Protein AF-A0A0G4H612-F1 (afdb_monomer_lite)

Organism: Vitrella brassicaformis (strain CCMP3155) (NCBI:txid1169540)

Radius of gyration: 20.19 Å; chains: 1; bounding box: 44×34×70 Å

Foldseek 3Di:
DVLLVVLQPDPDDCVNQVVVLCCCQPPVVQVLLVHDDDPLRSLQQQFCLLLLHLNVHRSNVSSVLNHVLSCQLCVQVVCVVVVNDPHDPVVSVVSNVVSVVVSVVVSVVVSNVSSVVSLVVQDPQLSVLSVVCNVVVVSVLSVDDADPVVVSNDDSQRSNCVSCVSSVHHRPPDDPDDPVD

Sequence (181 aa):
MEWDYVFHVLLADECALSPLCEAIAKQLLPALLGGPVMPSEIELMLLPARFGGTDIRDPLDRAAAAYPASRASTKVVSKSVQGKAPFHPGDHRATIRHALTKSKQQQDVAHKTMREAALPHIDRRRHRVLSHTAKYKTSGWLTILPSTDNNTGLDAAEFRDALNMRYGRHPPGLAARCDHC

pLDDT: mean 90.26, std 7.14, range [54.03, 97.94]

Structure (mmCIF, N/CA/C/O backbone):
data_AF-A0A0G4H612-F1
#
_entry.id   AF-A0A0G4H612-F1
#
loop_
_atom_site.group_PDB
_atom_site.id
_atom_site.type_symbol
_atom_site.label_atom_id
_atom_site.label_alt_id
_atom_site.label_comp_id
_atom_site.label_asym_id
_atom_site.label_entity_id
_atom_site.label_seq_id
_atom_site.pdbx_PDB_ins_code
_atom_site.Cartn_x
_atom_site.Cartn_y
_atom_site.Cartn_z
_atom_site.occupancy
_atom_site.B_iso_or_equiv
_atom_site.auth_seq_id
_atom_site.auth_comp_id
_atom_site.auth_asym_id
_atom_site.auth_atom_id
_atom_site.pdbx_PDB_model_num
ATOM 1 N N . MET A 1 1 ? -12.419 -4.665 -0.654 1.00 54.03 1 MET A N 1
ATOM 2 C CA . MET A 1 1 ? -11.462 -5.729 -1.019 1.00 54.03 1 MET A CA 1
ATOM 3 C C . MET A 1 1 ? -11.524 -6.811 0.044 1.00 54.03 1 MET A C 1
ATOM 5 O O . MET A 1 1 ? -11.409 -6.477 1.215 1.00 54.03 1 MET A O 1
ATOM 9 N N . GLU A 1 2 ? -11.703 -8.072 -0.338 1.00 67.94 2 GLU A N 1
ATOM 10 C CA . GLU A 1 2 ? -11.844 -9.211 0.593 1.00 67.94 2 GLU A CA 1
ATOM 11 C C . GLU A 1 2 ? -10.650 -9.348 1.556 1.00 67.94 2 GLU A C 1
ATOM 13 O O . GLU A 1 2 ? -10.826 -9.621 2.741 1.00 67.94 2 GLU A O 1
ATOM 18 N N . TRP A 1 3 ? -9.443 -9.016 1.093 1.00 79.69 3 TRP A N 1
ATOM 19 C CA . TRP A 1 3 ? -8.226 -9.020 1.907 1.00 79.69 3 TRP A CA 1
ATOM 20 C C . TRP A 1 3 ? -8.212 -8.000 3.055 1.00 79.69 3 TRP A C 1
ATOM 22 O O . TRP A 1 3 ? -7.601 -8.267 4.085 1.00 79.69 3 TRP A O 1
ATOM 32 N N . ASP A 1 4 ? -8.890 -6.850 2.931 1.00 81.00 4 ASP A N 1
ATOM 33 C CA . ASP A 1 4 ? -8.942 -5.879 4.041 1.00 81.00 4 ASP A CA 1
ATOM 34 C C . ASP A 1 4 ? -9.643 -6.475 5.258 1.00 81.00 4 ASP A C 1
ATOM 36 O O . ASP A 1 4 ? -9.195 -6.281 6.386 1.00 81.00 4 ASP A O 1
ATOM 40 N N . TYR A 1 5 ? -10.715 -7.237 5.033 1.00 85.06 5 TYR A N 1
ATOM 41 C CA . TYR A 1 5 ? -11.420 -7.911 6.115 1.00 85.06 5 TYR A CA 1
ATOM 42 C C . TYR A 1 5 ? -10.494 -8.887 6.847 1.00 85.06 5 TYR A C 1
ATOM 44 O O . TYR A 1 5 ? -10.386 -8.826 8.071 1.00 85.06 5 TYR A O 1
ATOM 52 N N . VAL A 1 6 ? -9.767 -9.720 6.095 1.00 85.94 6 VAL A N 1
ATOM 53 C CA . VAL A 1 6 ? -8.815 -10.697 6.643 1.00 85.94 6 VAL A CA 1
ATOM 54 C C . VAL A 1 6 ? -7.792 -10.009 7.554 1.00 85.94 6 VAL A C 1
ATOM 56 O O . VAL A 1 6 ? -7.647 -10.392 8.715 1.00 85.94 6 VAL A O 1
ATOM 59 N N . PHE A 1 7 ? -7.152 -8.937 7.082 1.00 88.88 7 PHE A N 1
ATOM 60 C CA . PHE A 1 7 ? -6.135 -8.209 7.850 1.00 88.88 7 PHE A CA 1
ATOM 61 C C . PHE A 1 7 ? -6.686 -7.444 9.063 1.00 88.88 7 PHE A C 1
ATOM 63 O O . PHE A 1 7 ? -5.944 -7.152 9.998 1.00 88.88 7 PHE A O 1
ATOM 70 N N . HIS A 1 8 ? -7.977 -7.105 9.078 1.00 87.75 8 HIS A N 1
ATOM 71 C CA . HIS A 1 8 ? -8.611 -6.446 10.222 1.00 87.75 8 HIS A CA 1
ATOM 72 C C . HIS A 1 8 ? -9.034 -7.408 11.339 1.00 87.75 8 HIS A C 1
ATOM 74 O O . HIS A 1 8 ? -9.275 -6.946 12.460 1.00 87.75 8 HIS A O 1
ATOM 80 N N . VAL A 1 9 ? -9.153 -8.705 11.046 1.00 85.31 9 VAL A N 1
ATOM 81 C CA . VAL A 1 9 ? -9.690 -9.712 11.977 1.00 85.31 9 VAL A CA 1
ATOM 82 C C . VAL A 1 9 ? -8.617 -10.691 12.447 1.00 85.31 9 VAL A C 1
ATOM 84 O O . VAL A 1 9 ? -8.656 -11.118 13.599 1.00 85.31 9 VAL A O 1
ATOM 87 N N . LEU A 1 10 ? -7.638 -11.014 11.603 1.00 77.69 10 LEU A N 1
ATOM 88 C CA . LEU A 1 10 ? -6.562 -11.928 11.961 1.00 77.69 10 LEU A CA 1
ATOM 89 C C . LEU A 1 10 ? -5.372 -11.171 12.549 1.00 77.69 10 LEU A C 1
ATOM 91 O O . LEU A 1 10 ? -4.832 -10.251 11.934 1.00 77.69 10 LEU A O 1
ATOM 95 N N . LEU A 1 11 ? -4.917 -11.619 13.721 1.00 72.38 11 LEU A N 1
ATOM 96 C CA . LEU A 1 11 ? -3.533 -11.406 14.124 1.00 72.38 11 LEU A CA 1
ATOM 97 C C . LEU A 1 11 ? -2.696 -12.337 13.243 1.00 72.38 11 LEU A C 1
ATOM 99 O O . LEU A 1 11 ? -2.587 -13.526 13.532 1.00 72.38 11 LEU A O 1
ATOM 103 N N . ALA A 1 12 ? -2.230 -11.825 12.109 1.00 70.50 12 ALA A N 1
ATOM 104 C CA . ALA A 1 12 ? -1.499 -12.643 11.159 1.00 70.50 12 ALA A CA 1
ATOM 105 C C . ALA A 1 12 ? -0.138 -13.045 11.741 1.00 70.50 12 ALA A C 1
ATOM 107 O O . ALA A 1 12 ? 0.619 -12.191 12.200 1.00 70.50 12 ALA A O 1
ATOM 108 N N . ASP A 1 13 ? 0.140 -14.347 11.719 1.00 76.88 13 ASP A N 1
ATOM 109 C CA . ASP A 1 13 ? 1.470 -14.894 11.965 1.00 76.88 13 ASP A CA 1
ATOM 110 C C . ASP A 1 13 ? 2.343 -14.654 10.729 1.00 76.88 13 ASP A C 1
ATOM 112 O O . ASP A 1 13 ? 1.875 -14.794 9.592 1.00 76.88 13 ASP A O 1
ATOM 116 N N . GLU A 1 14 ? 3.608 -14.314 10.958 1.00 80.19 14 GLU A N 1
ATOM 117 C CA . GLU A 1 14 ? 4.597 -14.109 9.907 1.00 80.19 14 GLU A CA 1
ATOM 118 C C . GLU A 1 14 ? 4.658 -15.330 8.987 1.00 80.19 14 GLU A C 1
ATOM 120 O O . GLU A 1 14 ? 4.530 -15.204 7.770 1.00 80.19 14 GLU A O 1
ATOM 125 N N . CYS A 1 15 ? 4.681 -16.531 9.571 1.00 86.69 15 CYS A N 1
ATOM 126 C CA . CYS A 1 15 ? 4.738 -17.791 8.830 1.00 86.69 15 CYS A CA 1
ATOM 127 C C . CYS A 1 15 ? 3.565 -17.973 7.852 1.00 86.69 15 CYS A C 1
ATOM 129 O O . CYS A 1 15 ? 3.735 -18.571 6.790 1.00 86.69 15 CYS A O 1
ATOM 131 N N . ALA A 1 16 ? 2.378 -17.458 8.191 1.00 88.06 16 ALA A N 1
ATOM 132 C CA . ALA A 1 16 ? 1.175 -17.616 7.378 1.00 88.06 16 ALA A CA 1
ATOM 133 C C . ALA A 1 16 ? 1.146 -16.672 6.164 1.00 88.06 16 ALA A C 1
ATOM 135 O O . ALA A 1 16 ? 0.569 -17.020 5.133 1.00 88.06 16 ALA A O 1
ATOM 136 N N . LEU A 1 17 ? 1.754 -15.485 6.274 1.00 89.44 17 LEU A N 1
ATOM 137 C CA . LEU A 1 17 ? 1.779 -14.491 5.196 1.00 89.44 17 LEU A CA 1
ATOM 138 C C . LEU A 1 17 ? 3.078 -14.497 4.388 1.00 89.44 17 LEU A C 1
ATOM 140 O O . LEU A 1 17 ? 3.049 -14.056 3.240 1.00 89.44 17 LEU A O 1
ATOM 144 N N . SER A 1 18 ? 4.173 -15.052 4.915 1.00 91.50 18 SER A N 1
ATOM 145 C CA . SER A 1 18 ? 5.457 -15.148 4.210 1.00 91.50 18 SER A CA 1
ATOM 146 C C . SER A 1 18 ? 5.342 -15.707 2.786 1.00 91.50 18 SER A C 1
ATOM 148 O O . SER A 1 18 ? 5.854 -15.054 1.878 1.00 91.50 18 SER A O 1
ATOM 150 N N . PRO A 1 19 ? 4.613 -16.813 2.511 1.00 94.50 19 PRO A N 1
ATOM 151 C CA . PRO A 1 19 ? 4.467 -17.307 1.139 1.00 94.50 19 PRO A CA 1
ATOM 152 C C . PRO A 1 19 ? 3.823 -16.286 0.191 1.00 94.50 19 PRO A C 1
ATOM 154 O O . PRO A 1 19 ? 4.190 -16.201 -0.981 1.00 94.50 19 PRO A O 1
ATOM 157 N N . LEU A 1 20 ? 2.878 -15.483 0.693 1.00 92.94 20 LEU A N 1
ATOM 158 C CA . LEU A 1 20 ? 2.229 -14.430 -0.084 1.00 92.94 20 LEU A CA 1
ATOM 159 C C . LEU A 1 20 ? 3.171 -13.239 -0.305 1.00 92.94 20 LEU A C 1
ATOM 161 O O . LEU A 1 20 ? 3.255 -12.749 -1.431 1.00 92.94 20 LEU A O 1
ATOM 165 N N . CYS A 1 21 ? 3.901 -12.800 0.726 1.00 93.31 21 CYS A N 1
ATOM 166 C CA . CYS A 1 21 ? 4.925 -11.757 0.602 1.00 93.31 21 CYS A CA 1
ATOM 167 C C . CYS A 1 21 ? 5.980 -12.150 -0.444 1.00 93.31 21 CYS A C 1
ATOM 169 O O . CYS A 1 21 ? 6.307 -11.369 -1.339 1.00 93.31 21 CYS A O 1
ATOM 171 N N . GLU A 1 22 ? 6.450 -13.398 -0.395 1.00 95.12 22 GLU A N 1
ATOM 172 C CA . GLU A 1 22 ? 7.399 -13.935 -1.365 1.00 95.12 22 GLU A CA 1
ATOM 173 C C . GLU A 1 22 ? 6.817 -14.018 -2.776 1.00 95.12 22 GLU A C 1
ATOM 175 O O . GLU A 1 22 ? 7.495 -13.636 -3.728 1.00 95.12 22 GLU A O 1
ATOM 180 N N . ALA A 1 23 ? 5.574 -14.479 -2.939 1.00 96.69 23 ALA A N 1
ATOM 181 C CA . ALA A 1 23 ? 4.923 -14.535 -4.246 1.00 96.69 23 ALA A CA 1
ATOM 182 C C . ALA A 1 23 ? 4.761 -13.136 -4.858 1.00 96.69 23 ALA A C 1
ATOM 184 O O . ALA A 1 23 ? 5.024 -12.948 -6.048 1.00 96.69 23 ALA A O 1
ATOM 185 N N . ILE A 1 24 ? 4.397 -12.134 -4.052 1.00 95.88 24 ILE A N 1
ATOM 186 C CA . ILE A 1 24 ? 4.311 -10.746 -4.512 1.00 95.88 24 ILE A CA 1
ATOM 187 C C . ILE A 1 24 ? 5.691 -10.265 -4.978 1.00 95.88 24 ILE A C 1
ATOM 189 O O . ILE A 1 24 ? 5.843 -9.845 -6.126 1.00 95.88 24 ILE A O 1
ATOM 193 N N . ALA A 1 25 ? 6.705 -10.377 -4.120 1.00 95.25 25 ALA A N 1
ATOM 194 C CA . ALA A 1 25 ? 8.041 -9.851 -4.380 1.00 95.25 25 ALA A CA 1
ATOM 195 C C . ALA A 1 25 ? 8.776 -10.575 -5.523 1.00 95.25 25 ALA A C 1
ATOM 197 O O . ALA A 1 25 ? 9.422 -9.931 -6.349 1.00 95.25 25 ALA A O 1
ATOM 198 N N . LYS A 1 26 ? 8.690 -11.910 -5.574 1.00 95.38 26 LYS A N 1
ATOM 199 C CA . LYS A 1 26 ? 9.498 -12.760 -6.466 1.00 95.38 26 LYS A CA 1
ATOM 200 C C . LYS A 1 26 ? 8.774 -13.167 -7.750 1.00 95.38 26 LYS A C 1
ATOM 202 O O . LYS A 1 26 ? 9.445 -13.571 -8.695 1.00 95.38 26 LYS A O 1
ATOM 207 N N . GLN A 1 27 ? 7.442 -13.084 -7.804 1.00 96.31 27 GLN A N 1
ATOM 208 C CA . GLN A 1 27 ? 6.660 -13.519 -8.971 1.00 96.31 27 GLN A CA 1
ATOM 209 C C . GLN A 1 27 ? 5.824 -12.378 -9.552 1.00 96.31 27 GLN A C 1
ATOM 211 O O . GLN A 1 27 ? 6.002 -12.026 -10.717 1.00 96.31 27 GLN A O 1
ATOM 216 N N . LEU A 1 28 ? 4.958 -11.757 -8.746 1.00 95.94 28 LEU A N 1
ATOM 217 C CA . LEU A 1 28 ? 4.015 -10.748 -9.234 1.00 95.94 28 LEU A CA 1
ATOM 218 C C . LEU A 1 28 ? 4.720 -9.483 -9.734 1.00 95.94 28 LEU A C 1
ATOM 220 O O . LEU A 1 28 ? 4.502 -9.086 -10.875 1.00 95.94 28 LEU A O 1
ATOM 224 N N . LEU A 1 29 ? 5.558 -8.843 -8.911 1.00 95.56 29 LEU A N 1
ATOM 225 C CA . LEU A 1 29 ? 6.210 -7.583 -9.296 1.00 95.56 29 LEU A CA 1
ATOM 226 C C . LEU A 1 29 ? 7.143 -7.750 -10.513 1.00 95.56 29 LEU A C 1
ATOM 228 O O . LEU A 1 29 ? 7.058 -6.924 -11.427 1.00 95.56 29 LEU A O 1
ATOM 232 N N . PRO A 1 30 ? 7.968 -8.816 -10.607 1.00 94.75 30 PRO A N 1
ATOM 233 C CA . PRO A 1 30 ? 8.738 -9.087 -11.819 1.00 94.75 30 PRO A CA 1
ATOM 234 C C . PRO A 1 30 ? 7.872 -9.341 -13.054 1.00 94.75 30 PRO A C 1
ATOM 236 O O . PRO A 1 30 ? 8.171 -8.814 -14.126 1.00 94.75 30 PRO A O 1
ATOM 239 N N . ALA A 1 31 ? 6.773 -10.088 -12.915 1.00 94.06 31 ALA A N 1
ATOM 240 C CA . ALA A 1 31 ? 5.850 -10.331 -14.022 1.00 94.06 31 ALA A CA 1
ATOM 241 C C . ALA A 1 31 ? 5.152 -9.042 -14.491 1.00 94.06 31 ALA A C 1
ATOM 243 O O . ALA A 1 31 ? 5.007 -8.831 -15.696 1.00 94.06 31 ALA A O 1
ATOM 244 N N . LEU A 1 32 ? 4.778 -8.154 -13.562 1.00 92.12 32 LEU A N 1
ATOM 245 C CA . LEU A 1 32 ? 4.172 -6.855 -13.873 1.00 92.12 32 LEU A CA 1
ATOM 246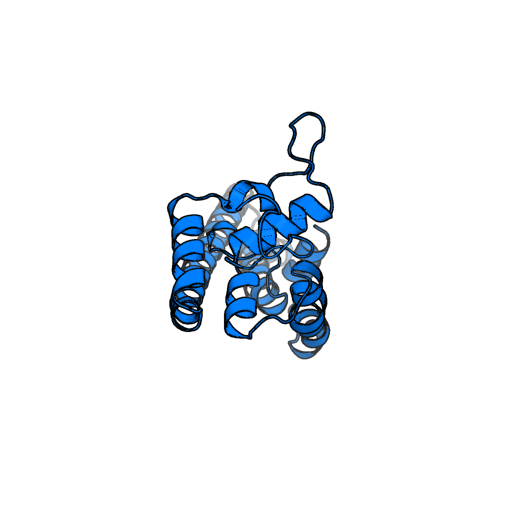 C C . LEU A 1 32 ? 5.115 -5.947 -14.668 1.00 92.12 32 LEU A C 1
ATOM 248 O O . LEU A 1 32 ? 4.664 -5.244 -15.567 1.00 92.12 32 LEU A O 1
ATOM 252 N N . LEU A 1 33 ? 6.413 -5.965 -14.361 1.00 90.94 33 LEU A N 1
ATOM 253 C CA . LEU A 1 33 ? 7.410 -5.165 -15.078 1.00 90.94 33 LEU A CA 1
ATOM 254 C C . LEU A 1 33 ? 8.000 -5.871 -16.307 1.00 90.94 33 LEU A C 1
ATOM 256 O O . LEU A 1 33 ? 8.699 -5.228 -17.087 1.00 90.94 33 LEU A O 1
ATOM 260 N N . GLY A 1 34 ? 7.716 -7.161 -16.504 1.00 90.06 34 GLY A N 1
ATOM 261 C CA . GLY A 1 34 ? 8.251 -7.949 -17.615 1.00 90.06 34 GLY A CA 1
ATOM 262 C C . GLY A 1 34 ? 9.748 -8.252 -17.491 1.00 90.06 34 GLY A C 1
ATOM 263 O O . GLY A 1 34 ? 10.422 -8.423 -18.502 1.00 90.06 34 GLY A O 1
ATOM 264 N N . GLY A 1 35 ? 10.293 -8.290 -16.271 1.00 90.00 35 GLY A N 1
ATOM 265 C CA . GLY A 1 35 ? 11.720 -8.523 -16.048 1.00 90.00 35 GLY A CA 1
ATOM 266 C C . GLY A 1 35 ? 12.127 -8.514 -14.572 1.00 90.00 35 GLY A C 1
ATOM 267 O O . GLY A 1 35 ? 11.300 -8.242 -13.702 1.00 90.00 35 GLY A O 1
ATOM 268 N N . PRO A 1 36 ? 13.408 -8.792 -14.264 1.00 91.81 36 PRO A N 1
ATOM 269 C CA . PRO A 1 36 ? 13.895 -8.852 -12.888 1.00 91.81 36 PRO A CA 1
ATOM 270 C C . PRO A 1 36 ? 13.751 -7.505 -12.167 1.00 91.81 36 PRO A C 1
ATOM 272 O O . PRO A 1 36 ? 13.833 -6.434 -12.781 1.00 91.81 36 PRO A O 1
ATOM 275 N N . VAL A 1 37 ? 13.551 -7.559 -10.849 1.00 93.50 37 VAL A N 1
ATOM 276 C CA . VAL A 1 37 ? 13.360 -6.398 -9.967 1.00 93.50 37 VAL A CA 1
ATOM 277 C C . VAL A 1 37 ? 14.354 -6.491 -8.817 1.00 93.50 37 VAL A C 1
ATOM 279 O O . VAL A 1 37 ? 14.504 -7.547 -8.207 1.00 93.50 37 VAL A O 1
ATOM 282 N N . MET A 1 38 ? 15.065 -5.396 -8.550 1.00 92.38 38 MET A N 1
ATOM 283 C CA . MET A 1 38 ? 16.051 -5.344 -7.467 1.00 92.38 38 MET A CA 1
ATOM 284 C C . MET A 1 38 ? 15.353 -5.214 -6.105 1.00 92.38 38 MET A C 1
ATOM 286 O O . MET A 1 38 ? 14.282 -4.609 -6.047 1.00 92.38 38 MET A O 1
ATOM 290 N N . PRO A 1 39 ? 15.960 -5.676 -4.996 1.00 92.94 39 PRO A N 1
ATOM 291 C CA . PRO A 1 39 ? 15.358 -5.564 -3.663 1.00 92.94 39 PRO A CA 1
ATOM 292 C C . PRO A 1 39 ? 14.912 -4.140 -3.288 1.00 92.94 39 PRO A C 1
ATOM 294 O O . PRO A 1 39 ? 13.769 -3.945 -2.890 1.00 92.94 39 PRO A O 1
ATOM 297 N N . SER A 1 40 ? 15.749 -3.125 -3.531 1.00 91.25 40 SER A N 1
ATOM 298 C CA . SER A 1 40 ? 15.410 -1.714 -3.268 1.00 91.25 40 SER A CA 1
ATOM 299 C C . SER A 1 40 ? 14.232 -1.196 -4.100 1.00 91.25 40 SER A C 1
ATOM 301 O O . SER A 1 40 ? 13.511 -0.285 -3.696 1.00 91.25 40 SER A O 1
ATOM 303 N N . GLU A 1 41 ? 14.015 -1.768 -5.282 1.00 92.94 41 GLU A N 1
ATOM 304 C CA . GLU A 1 41 ? 12.864 -1.438 -6.112 1.00 92.94 41 GLU A CA 1
ATOM 305 C C . GLU A 1 41 ? 11.607 -2.161 -5.640 1.00 92.94 41 GLU A C 1
ATOM 307 O O . GLU A 1 41 ? 10.550 -1.539 -5.628 1.00 92.94 41 GLU A O 1
ATOM 312 N N . ILE A 1 42 ? 11.719 -3.415 -5.191 1.00 95.31 42 ILE A N 1
ATOM 313 C CA . ILE A 1 42 ? 10.617 -4.138 -4.542 1.00 95.31 42 ILE A CA 1
ATOM 314 C C . ILE A 1 42 ? 10.123 -3.338 -3.332 1.00 95.31 42 ILE A C 1
ATOM 316 O O . ILE A 1 42 ? 8.929 -3.062 -3.241 1.00 95.31 42 ILE A O 1
ATOM 320 N N . GLU A 1 43 ? 11.031 -2.881 -2.465 1.00 94.19 43 GLU A N 1
ATOM 321 C CA . GLU A 1 43 ? 10.700 -2.042 -1.304 1.00 94.19 43 GLU A CA 1
ATOM 322 C C . GLU A 1 43 ? 9.899 -0.794 -1.699 1.00 94.19 43 GLU A C 1
ATOM 324 O O . GLU A 1 43 ? 8.887 -0.479 -1.077 1.00 94.19 43 GLU A O 1
ATOM 329 N N . LEU A 1 44 ? 10.299 -0.102 -2.772 1.00 93.69 44 LEU A N 1
ATOM 330 C CA . LEU A 1 44 ? 9.554 1.050 -3.287 1.00 93.69 44 LEU A CA 1
ATOM 331 C C . LEU A 1 44 ? 8.206 0.652 -3.889 1.00 93.69 44 LEU A C 1
ATOM 333 O O . LEU A 1 44 ? 7.220 1.357 -3.687 1.00 93.69 44 LEU A O 1
ATOM 337 N N . MET A 1 45 ? 8.152 -0.445 -4.645 1.00 94.62 45 MET A N 1
ATOM 338 C CA . MET A 1 45 ? 6.945 -0.934 -5.312 1.00 94.62 45 MET A CA 1
ATOM 339 C C . MET A 1 45 ? 5.863 -1.373 -4.326 1.00 94.62 45 MET A C 1
ATOM 341 O O . MET A 1 45 ? 4.685 -1.216 -4.647 1.00 94.62 45 MET A O 1
ATOM 345 N N . LEU A 1 46 ? 6.241 -1.852 -3.139 1.00 95.31 46 LEU A N 1
ATOM 346 C CA . LEU A 1 46 ? 5.312 -2.246 -2.077 1.00 95.31 46 LEU A CA 1
ATOM 347 C C . LEU A 1 46 ? 4.665 -1.050 -1.352 1.00 95.31 46 LEU A C 1
ATOM 349 O O . LEU A 1 46 ? 3.731 -1.215 -0.567 1.00 95.31 46 LEU A O 1
ATOM 353 N N . LEU A 1 47 ? 5.116 0.179 -1.614 1.00 93.69 47 LEU A N 1
ATOM 354 C CA . LEU A 1 47 ? 4.524 1.375 -1.017 1.00 93.69 47 LEU A CA 1
ATOM 355 C C . LEU A 1 47 ? 3.186 1.764 -1.682 1.00 93.69 47 LEU A C 1
ATOM 357 O O . LEU A 1 47 ? 2.888 1.388 -2.822 1.00 93.69 47 LEU A O 1
ATOM 361 N N . PRO A 1 48 ? 2.377 2.614 -1.024 1.00 91.81 48 PRO A N 1
ATOM 362 C CA . PRO A 1 48 ? 1.232 3.240 -1.675 1.00 91.81 48 PRO A CA 1
ATOM 363 C C . PRO A 1 48 ? 1.633 4.079 -2.895 1.00 91.81 48 PRO A C 1
ATOM 365 O O . PRO A 1 48 ? 2.708 4.691 -2.933 1.00 91.81 48 PRO A O 1
ATOM 368 N N . ALA A 1 49 ? 0.722 4.214 -3.861 1.00 91.31 49 ALA A N 1
ATOM 369 C CA . ALA A 1 49 ? 0.993 4.918 -5.120 1.00 91.31 49 ALA A CA 1
ATOM 370 C C . ALA A 1 49 ? 1.475 6.371 -4.939 1.00 91.31 49 ALA A C 1
ATOM 372 O O . ALA A 1 49 ? 2.344 6.857 -5.674 1.00 91.31 49 ALA A O 1
ATOM 373 N N . ARG A 1 50 ? 0.968 7.058 -3.908 1.00 88.62 50 ARG A N 1
ATOM 374 C CA . ARG A 1 50 ? 1.378 8.428 -3.547 1.00 88.62 50 ARG A CA 1
ATOM 375 C C . ARG A 1 50 ? 2.816 8.545 -3.033 1.00 88.62 50 ARG A C 1
ATOM 377 O O . ARG A 1 50 ? 3.376 9.635 -3.076 1.00 88.62 50 ARG A O 1
ATOM 384 N N . PHE A 1 51 ? 3.411 7.444 -2.578 1.00 90.81 51 PHE A N 1
ATOM 385 C CA . PHE A 1 51 ? 4.816 7.362 -2.174 1.00 90.81 51 PHE A CA 1
ATOM 386 C C . PHE A 1 51 ? 5.710 6.767 -3.276 1.00 90.81 51 PHE A C 1
ATOM 388 O O . PHE A 1 51 ? 6.908 6.602 -3.074 1.00 90.81 51 PHE A O 1
ATOM 395 N N . GLY A 1 52 ? 5.165 6.518 -4.472 1.00 90.00 52 GLY A N 1
ATOM 396 C CA . GLY A 1 52 ? 5.914 5.979 -5.612 1.00 90.00 52 GLY A CA 1
ATOM 397 C C . GLY A 1 52 ? 5.831 4.459 -5.772 1.00 90.00 52 GLY A C 1
ATOM 398 O O . GLY A 1 52 ? 6.447 3.930 -6.693 1.00 90.00 52 GLY A O 1
ATOM 399 N N . GLY A 1 53 ? 5.053 3.763 -4.940 1.00 93.31 53 GLY A N 1
ATOM 400 C CA . GLY A 1 53 ? 4.819 2.324 -5.085 1.00 93.31 53 GLY A CA 1
ATOM 401 C C . GLY A 1 53 ? 3.615 1.983 -5.959 1.00 93.31 53 GLY A C 1
ATOM 402 O O . GLY A 1 53 ? 3.096 2.843 -6.665 1.00 93.31 53 GLY A O 1
ATOM 403 N N . THR A 1 54 ? 3.182 0.733 -5.973 1.00 92.38 54 THR A N 1
ATOM 404 C CA . THR A 1 54 ? 2.136 0.216 -6.878 1.00 92.38 54 THR A CA 1
ATOM 405 C C . THR A 1 54 ? 0.756 0.124 -6.233 1.00 92.38 54 THR A C 1
ATOM 407 O O . THR A 1 54 ? -0.197 -0.251 -6.903 1.00 92.38 54 THR A O 1
ATOM 410 N N . ASP A 1 55 ? 0.645 0.465 -4.945 1.00 90.69 55 ASP A N 1
ATOM 411 C CA . ASP A 1 55 ? -0.527 0.194 -4.095 1.00 90.69 55 ASP A CA 1
ATOM 412 C C . ASP A 1 55 ? -0.755 -1.299 -3.764 1.00 90.69 55 ASP A C 1
ATOM 414 O O . ASP A 1 55 ? -1.587 -1.633 -2.915 1.00 90.69 55 ASP A O 1
ATOM 418 N N . ILE A 1 56 ? 0.067 -2.195 -4.325 1.00 91.81 56 ILE A N 1
ATOM 419 C CA . ILE A 1 56 ? 0.211 -3.584 -3.882 1.00 91.81 56 ILE A CA 1
ATOM 420 C C . ILE A 1 56 ? 1.102 -3.579 -2.640 1.00 91.81 56 ILE A C 1
ATOM 422 O O . ILE A 1 56 ? 2.323 -3.611 -2.736 1.00 91.81 56 ILE A O 1
ATOM 426 N N . ARG A 1 57 ? 0.479 -3.475 -1.467 1.00 88.19 57 ARG A N 1
ATOM 427 C CA . ARG A 1 57 ? 1.185 -3.396 -0.182 1.00 88.19 57 ARG A CA 1
ATOM 428 C C . ARG A 1 57 ? 1.643 -4.755 0.318 1.00 88.19 57 ARG A C 1
ATOM 430 O O . ARG A 1 57 ? 0.959 -5.752 0.084 1.00 88.19 57 ARG A O 1
ATOM 437 N N . ASP A 1 58 ? 2.728 -4.747 1.087 1.00 89.19 58 ASP A N 1
ATOM 438 C CA . ASP A 1 58 ? 3.171 -5.925 1.820 1.00 89.19 58 ASP A CA 1
ATOM 439 C C . ASP A 1 58 ? 2.049 -6.429 2.765 1.00 89.19 58 ASP A C 1
ATOM 441 O O . ASP A 1 58 ? 1.487 -5.642 3.544 1.00 89.19 58 ASP A O 1
ATOM 445 N N . PRO A 1 59 ? 1.658 -7.713 2.669 1.00 90.38 59 PRO A N 1
ATOM 446 C CA . PRO A 1 59 ? 0.640 -8.310 3.529 1.00 90.38 59 PRO A CA 1
ATOM 447 C C . PRO A 1 59 ? 0.925 -8.198 5.033 1.00 90.38 59 PRO A C 1
ATOM 449 O O . PRO A 1 59 ? -0.013 -7.950 5.795 1.00 90.38 59 PRO A O 1
ATOM 452 N N . LEU A 1 60 ? 2.179 -8.364 5.466 1.00 88.38 60 LEU A N 1
ATOM 453 C CA . LEU A 1 60 ? 2.581 -8.280 6.872 1.00 88.38 60 LEU A CA 1
ATOM 454 C C . LEU A 1 60 ? 2.440 -6.852 7.382 1.00 88.38 60 LEU A C 1
ATOM 456 O O . LEU A 1 60 ? 1.775 -6.637 8.396 1.00 88.38 60 LEU A O 1
ATOM 460 N N . ASP A 1 61 ? 2.959 -5.869 6.645 1.00 88.94 61 ASP A N 1
ATOM 461 C CA . ASP A 1 61 ? 2.826 -4.453 7.012 1.00 88.94 61 ASP A CA 1
ATOM 462 C C . ASP A 1 61 ? 1.353 -4.035 7.086 1.00 88.94 61 ASP A C 1
ATOM 464 O O . ASP A 1 61 ? 0.914 -3.311 7.993 1.00 88.94 61 ASP A O 1
ATOM 468 N N . ARG A 1 62 ? 0.547 -4.524 6.137 1.00 89.06 62 ARG A N 1
ATOM 469 C CA . ARG A 1 62 ? -0.890 -4.255 6.103 1.00 89.06 62 ARG A CA 1
ATOM 470 C C . ARG A 1 62 ? -1.594 -4.866 7.311 1.00 89.06 62 ARG A C 1
ATOM 472 O O . ARG A 1 62 ? -2.377 -4.155 7.941 1.00 89.06 62 ARG A O 1
ATOM 479 N N . ALA A 1 63 ? -1.307 -6.117 7.669 1.00 89.31 63 ALA A N 1
ATOM 480 C CA . ALA A 1 63 ? -1.867 -6.775 8.851 1.00 89.31 63 ALA A CA 1
ATOM 481 C C . ALA A 1 63 ? -1.432 -6.089 10.157 1.00 89.31 63 ALA A C 1
ATOM 483 O O . ALA A 1 63 ? -2.277 -5.770 11.003 1.00 89.31 63 ALA A O 1
ATOM 484 N N . ALA A 1 64 ? -0.138 -5.779 10.282 1.00 89.12 64 ALA A N 1
ATOM 485 C CA . ALA A 1 64 ? 0.459 -5.127 11.444 1.00 89.12 64 ALA A CA 1
ATOM 486 C C . ALA A 1 64 ? -0.188 -3.769 11.749 1.00 89.12 64 ALA A C 1
ATOM 488 O O . ALA A 1 64 ? -0.319 -3.387 12.913 1.00 89.12 64 ALA A O 1
ATOM 489 N N . ALA A 1 65 ? -0.654 -3.050 10.726 1.00 90.25 65 ALA A N 1
ATOM 490 C CA . ALA A 1 65 ? -1.363 -1.792 10.912 1.00 90.25 65 ALA A CA 1
ATOM 491 C C . ALA A 1 65 ? -2.895 -1.945 11.020 1.00 90.25 65 ALA A C 1
ATOM 493 O O . ALA A 1 65 ? -3.531 -1.249 11.819 1.00 90.25 65 ALA A O 1
ATOM 494 N N . ALA A 1 66 ? -3.503 -2.837 10.232 1.00 91.81 66 ALA A N 1
ATOM 495 C CA . ALA A 1 66 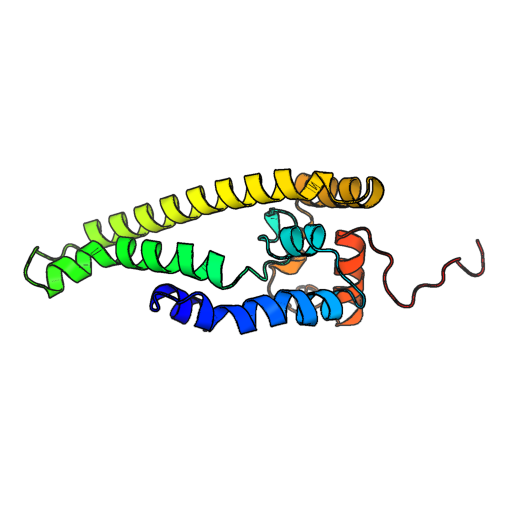? -4.955 -2.995 10.135 1.00 91.81 66 ALA A CA 1
ATOM 496 C C . ALA A 1 66 ? -5.577 -3.610 11.397 1.00 91.81 66 ALA A C 1
ATOM 498 O O . ALA A 1 66 ? -6.622 -3.133 11.860 1.00 91.81 66 ALA A O 1
ATOM 499 N N . TYR A 1 67 ? -4.942 -4.629 11.980 1.00 92.25 67 TYR A N 1
ATOM 500 C CA . TYR A 1 67 ? -5.480 -5.325 13.147 1.00 92.25 67 TYR A CA 1
ATOM 501 C C . TYR A 1 67 ? -5.526 -4.426 14.402 1.00 92.25 67 TYR A C 1
ATOM 503 O O . TYR A 1 67 ? -6.603 -4.280 14.998 1.00 92.25 67 TYR A O 1
ATOM 511 N N . PRO A 1 68 ? -4.448 -3.712 14.797 1.00 93.31 68 PRO A N 1
ATOM 512 C CA . PRO A 1 68 ? -4.513 -2.779 15.924 1.00 93.31 68 PRO A CA 1
ATOM 513 C C . PRO A 1 68 ? -5.499 -1.629 15.701 1.00 93.31 68 PRO A C 1
ATOM 515 O O . PRO A 1 68 ? -6.198 -1.235 16.637 1.00 93.31 68 PRO A O 1
ATOM 518 N N . ALA A 1 69 ? -5.600 -1.111 14.470 1.00 94.62 69 ALA A N 1
ATOM 519 C CA . ALA A 1 69 ? -6.562 -0.064 14.131 1.00 94.62 69 ALA A CA 1
ATOM 520 C C . ALA A 1 69 ? -8.014 -0.553 14.277 1.00 94.62 69 ALA A C 1
ATOM 522 O O . ALA A 1 69 ? -8.854 0.168 14.823 1.00 94.62 69 ALA A O 1
ATOM 523 N N . SER A 1 70 ? -8.297 -1.793 13.863 1.00 94.94 70 SER A N 1
ATOM 524 C CA . SER A 1 70 ? -9.595 -2.457 14.038 1.00 94.94 70 SER A CA 1
ATOM 525 C C . SER A 1 70 ? -9.953 -2.605 15.520 1.00 94.94 70 SER A C 1
ATOM 527 O O . SER A 1 70 ? -11.013 -2.145 15.957 1.00 94.94 70 SER A O 1
ATOM 529 N N . ARG A 1 71 ? -9.032 -3.136 16.338 1.00 95.25 71 ARG A N 1
ATOM 530 C CA . ARG A 1 71 ? -9.222 -3.265 17.796 1.00 95.25 71 ARG A CA 1
ATOM 531 C C . ARG A 1 71 ? -9.431 -1.922 18.487 1.00 95.25 71 ARG A C 1
ATOM 533 O O . ARG A 1 71 ? -10.265 -1.805 19.384 1.00 95.25 71 ARG A O 1
ATOM 540 N N . ALA A 1 72 ? -8.674 -0.901 18.091 1.00 96.31 72 ALA A N 1
ATOM 541 C CA . ALA A 1 72 ? -8.826 0.442 18.638 1.00 96.31 72 ALA A CA 1
ATOM 542 C C . ALA A 1 72 ? -10.199 1.033 18.282 1.00 96.31 72 ALA A C 1
ATOM 544 O O . ALA A 1 72 ? -10.860 1.597 19.153 1.00 96.31 72 ALA A O 1
ATOM 545 N N . SER A 1 73 ? -10.651 0.839 17.041 1.00 96.38 73 SER A N 1
ATOM 546 C CA . SER A 1 73 ? -11.936 1.333 16.530 1.00 96.38 73 SER A CA 1
ATOM 547 C C . SER A 1 73 ? -13.141 0.665 17.203 1.00 96.38 73 SER A C 1
ATOM 549 O O . SER A 1 73 ? -14.124 1.331 17.534 1.00 96.38 73 SER A O 1
ATOM 551 N N . THR A 1 74 ? -13.064 -0.643 17.454 1.00 95.81 74 THR A N 1
ATOM 552 C CA . THR A 1 74 ? -14.158 -1.440 18.040 1.00 95.81 74 THR A CA 1
ATOM 553 C C . THR A 1 74 ? -14.198 -1.416 19.570 1.00 95.81 74 THR A C 1
ATOM 555 O O . THR A 1 74 ? -15.176 -1.867 20.161 1.00 95.81 74 THR A O 1
ATOM 558 N N . LYS A 1 75 ? -13.207 -0.798 20.229 1.00 96.75 75 LYS A N 1
ATOM 559 C CA . LYS A 1 75 ? -13.044 -0.758 21.694 1.00 96.75 75 LYS A CA 1
ATOM 560 C C . LYS A 1 75 ? -14.313 -0.387 22.472 1.00 96.75 75 LYS A C 1
ATOM 562 O O . LYS A 1 75 ? -14.563 -0.978 23.522 1.00 96.75 75 LYS A O 1
ATOM 567 N N . VAL A 1 76 ? -15.094 0.586 21.993 1.00 97.50 76 VAL A N 1
ATOM 568 C CA . VAL A 1 76 ? -16.337 1.032 22.660 1.00 97.50 76 VAL A CA 1
ATOM 569 C C . VAL A 1 76 ? -17.398 -0.068 22.636 1.00 97.50 76 VAL A C 1
ATOM 571 O O . VAL A 1 76 ? -17.925 -0.432 23.685 1.00 97.50 76 VAL A O 1
ATOM 574 N N . VAL A 1 77 ? -17.654 -0.648 21.461 1.00 97.12 77 VAL A N 1
ATOM 575 C CA . VAL A 1 77 ? -18.610 -1.754 21.299 1.00 97.12 77 VAL A CA 1
ATOM 576 C C . VAL A 1 77 ? -18.144 -2.977 22.084 1.00 97.12 77 VAL A C 1
ATOM 578 O O . VAL A 1 77 ? -18.929 -3.543 22.837 1.00 97.12 77 VAL A O 1
ATOM 581 N N . SER A 1 78 ? -16.860 -3.342 22.003 1.00 96.56 78 SER A N 1
ATOM 582 C CA . SER A 1 78 ? -16.317 -4.493 22.735 1.00 96.56 78 SER A CA 1
ATOM 583 C C . SER A 1 78 ? -16.495 -4.365 24.248 1.00 96.56 78 SER A C 1
ATOM 585 O O . SER A 1 78 ? -16.866 -5.335 24.902 1.00 96.56 78 SER A O 1
ATOM 587 N N . LYS A 1 79 ? -16.263 -3.175 24.822 1.00 97.12 79 LYS A N 1
ATOM 588 C CA . LYS A 1 79 ? -16.502 -2.940 26.255 1.00 97.12 79 LYS A CA 1
ATOM 589 C C . LYS A 1 79 ? -17.978 -3.055 26.617 1.00 97.12 79 LYS A C 1
ATOM 591 O O . LYS A 1 79 ? -18.285 -3.582 27.683 1.00 97.12 79 LYS A O 1
ATOM 596 N N . SER A 1 80 ? -18.866 -2.577 25.750 1.00 97.38 80 SER A N 1
ATOM 597 C CA . SER A 1 80 ? -20.296 -2.618 26.032 1.00 97.38 80 SER A CA 1
ATOM 598 C C . SER A 1 80 ? -20.891 -4.016 25.934 1.00 97.38 80 SER A C 1
ATOM 600 O O . SER A 1 80 ? -21.590 -4.435 26.849 1.00 97.38 80 SER A O 1
ATOM 602 N N . VAL A 1 81 ? -20.510 -4.790 24.914 1.00 97.06 81 VAL A N 1
ATOM 603 C CA . VAL A 1 81 ? -20.895 -6.207 24.784 1.00 97.06 81 VAL A CA 1
ATOM 604 C C . VAL A 1 81 ? -20.420 -7.034 25.984 1.00 97.06 81 VAL A C 1
ATOM 606 O O . VAL A 1 81 ? -21.107 -7.948 26.418 1.00 97.06 81 VAL A O 1
ATOM 609 N N . GLN A 1 82 ? -19.269 -6.690 26.569 1.00 97.50 82 GLN A N 1
ATOM 610 C CA . GLN A 1 82 ? -18.752 -7.332 27.783 1.00 97.50 82 GLN A CA 1
ATOM 611 C C . GLN A 1 82 ? -19.436 -6.861 29.082 1.00 97.50 82 GLN A C 1
ATOM 613 O O . GLN A 1 82 ? -18.993 -7.250 30.160 1.00 97.50 82 GLN A O 1
ATOM 618 N N . GLY A 1 83 ? -20.437 -5.977 29.016 1.00 96.19 83 GLY A N 1
ATOM 619 C CA . GLY A 1 83 ? -21.097 -5.399 30.192 1.00 96.19 83 GLY A CA 1
ATOM 620 C C . GLY A 1 83 ? -20.219 -4.438 31.003 1.00 96.19 83 GLY A C 1
ATOM 621 O O . GLY A 1 83 ? -20.571 -4.073 32.118 1.00 96.19 83 GLY A O 1
ATOM 622 N N . LYS A 1 84 ? -19.066 -4.013 30.466 1.00 96.62 84 LYS A N 1
ATOM 623 C CA . LYS A 1 84 ? -18.082 -3.177 31.182 1.00 96.62 84 LYS A CA 1
ATOM 624 C C . LYS A 1 84 ? -18.342 -1.674 31.054 1.00 96.62 84 LYS A C 1
ATOM 626 O O . LYS A 1 84 ? -17.688 -0.897 31.744 1.00 96.62 84 LYS A O 1
ATOM 631 N N . ALA A 1 85 ? -19.208 -1.252 30.131 1.00 95.56 85 ALA A N 1
ATOM 632 C CA . ALA A 1 85 ? -19.591 0.146 29.920 1.00 95.56 85 ALA A CA 1
ATOM 633 C C . ALA A 1 85 ? -20.915 0.254 29.131 1.00 95.56 85 ALA A C 1
ATOM 635 O O . ALA A 1 85 ? -21.199 -0.622 28.311 1.00 95.56 85 ALA A O 1
ATOM 636 N N . PRO A 1 86 ? -21.713 1.323 29.300 1.00 95.69 86 PRO A N 1
ATOM 637 C CA . PRO A 1 86 ? -22.848 1.591 28.418 1.00 95.69 86 PRO A CA 1
ATOM 638 C C . PRO A 1 86 ? -22.384 1.900 26.986 1.00 95.69 86 PRO A C 1
ATOM 640 O O . PRO A 1 86 ? -21.290 2.426 26.765 1.00 95.69 86 PRO A O 1
ATOM 643 N N . PHE A 1 87 ? -23.217 1.565 25.998 1.00 97.25 87 PHE A N 1
ATOM 644 C CA . PHE A 1 87 ? -22.942 1.888 24.600 1.00 97.25 87 PHE A CA 1
ATOM 645 C C . PHE A 1 87 ? -23.477 3.274 24.243 1.00 97.25 87 PHE A C 1
ATOM 647 O O . PHE A 1 87 ? -24.681 3.521 24.301 1.00 97.25 87 PHE A O 1
ATOM 654 N N . HIS A 1 88 ? -22.585 4.145 23.771 1.00 96.44 88 HIS A N 1
ATOM 655 C CA . HIS A 1 88 ? -22.949 5.432 23.191 1.00 96.44 88 HIS A CA 1
ATOM 656 C C . HIS A 1 88 ? -22.460 5.519 21.734 1.00 96.44 88 HIS A C 1
ATOM 658 O O . HIS A 1 88 ? -21.249 5.495 21.479 1.00 96.44 88 HIS A O 1
ATOM 664 N N . PRO A 1 89 ? -23.370 5.659 20.746 1.00 95.69 89 PRO A N 1
ATOM 665 C CA . PRO A 1 89 ? -22.992 5.740 19.334 1.00 95.69 89 PRO A CA 1
ATOM 666 C C . PRO A 1 89 ? -22.059 6.914 18.999 1.00 95.69 89 PRO A C 1
ATOM 668 O O . PRO A 1 89 ? -21.247 6.815 18.077 1.00 95.69 89 PRO A O 1
ATOM 671 N N . GLY A 1 90 ? -22.175 8.034 19.723 1.00 97.62 90 GLY A N 1
ATOM 672 C CA . GLY A 1 90 ? -21.309 9.207 19.558 1.00 97.62 90 GLY A CA 1
ATOM 673 C C . GLY A 1 90 ? -19.848 8.894 19.884 1.00 97.62 90 GLY A C 1
ATOM 674 O O . GLY A 1 90 ? -18.968 9.109 19.047 1.00 97.62 90 GLY A O 1
ATOM 675 N N . ASP A 1 91 ? -19.614 8.286 21.046 1.00 96.06 91 ASP A N 1
ATOM 676 C CA . ASP A 1 91 ? -18.283 7.891 21.516 1.00 96.06 91 ASP A CA 1
ATOM 677 C C . ASP A 1 91 ? -17.654 6.840 20.605 1.00 96.06 91 ASP A C 1
ATOM 679 O O . ASP A 1 91 ? -16.463 6.902 20.289 1.00 96.06 91 ASP A O 1
ATOM 683 N N . HIS A 1 92 ? -18.461 5.892 20.121 1.00 97.25 92 HIS A N 1
ATOM 684 C CA . HIS A 1 92 ? -17.993 4.891 19.172 1.00 97.25 92 HIS A CA 1
ATOM 685 C C . HIS A 1 92 ? -17.534 5.528 17.854 1.00 97.25 92 HIS A C 1
ATOM 687 O O . HIS A 1 92 ? -16.416 5.271 17.407 1.00 97.25 92 HIS A O 1
ATOM 693 N N . ARG A 1 93 ? -18.337 6.431 17.271 1.00 97.94 93 ARG A N 1
ATOM 694 C CA . ARG A 1 93 ? -17.959 7.169 16.053 1.00 97.94 93 ARG A CA 1
ATOM 695 C C . ARG A 1 93 ? -16.714 8.030 16.254 1.00 97.94 93 ARG A C 1
ATOM 697 O O . ARG A 1 93 ? -15.890 8.127 15.346 1.00 97.94 93 ARG A O 1
ATOM 704 N N . ALA A 1 94 ? -16.571 8.672 17.413 1.00 97.69 94 ALA A N 1
ATOM 705 C CA . ALA A 1 94 ? -15.375 9.442 17.747 1.00 97.69 94 ALA A CA 1
ATOM 706 C C . ALA A 1 94 ? -14.135 8.540 17.860 1.00 97.69 94 ALA A C 1
ATOM 708 O O . ALA A 1 94 ? -13.085 8.864 17.305 1.00 97.69 94 ALA A O 1
ATOM 709 N N . THR A 1 95 ? -14.282 7.375 18.493 1.00 97.81 95 THR A N 1
ATOM 710 C CA . THR A 1 95 ? -13.214 6.380 18.649 1.00 97.81 95 THR A CA 1
ATOM 711 C C . THR A 1 95 ? -12.753 5.826 17.303 1.00 97.81 95 THR A C 1
ATOM 713 O O . THR A 1 95 ? -11.549 5.789 17.056 1.00 97.81 95 THR A O 1
ATOM 716 N N . ILE A 1 96 ? -13.684 5.469 16.408 1.00 97.44 96 ILE A N 1
ATOM 717 C CA . ILE A 1 96 ? -13.361 5.035 15.039 1.00 97.44 96 ILE A CA 1
ATOM 718 C C . ILE A 1 96 ? -12.560 6.126 14.320 1.00 97.44 96 ILE A C 1
ATOM 720 O O . ILE A 1 96 ? -11.461 5.867 13.834 1.00 97.44 96 ILE A O 1
ATOM 724 N N . ARG A 1 97 ? -13.071 7.367 14.288 1.00 97.56 97 ARG A N 1
ATOM 725 C CA . ARG A 1 97 ? -12.387 8.484 13.614 1.00 97.56 97 ARG A CA 1
ATOM 726 C C . ARG A 1 97 ? -10.978 8.697 14.155 1.00 97.56 97 ARG A C 1
ATOM 728 O O . ARG A 1 97 ? -10.045 8.842 13.367 1.00 97.56 97 ARG A O 1
ATOM 735 N N . HIS A 1 98 ? -10.815 8.690 15.475 1.00 97.88 98 HIS A N 1
ATOM 736 C CA . HIS A 1 98 ? -9.513 8.864 16.106 1.00 97.88 98 HIS A CA 1
ATOM 737 C C . HIS A 1 98 ? -8.548 7.723 15.752 1.00 97.88 98 HIS A C 1
ATOM 739 O O . HIS A 1 98 ? -7.423 7.985 15.329 1.00 97.88 98 HIS A O 1
ATOM 745 N N . ALA A 1 99 ? -8.991 6.468 15.867 1.00 97.25 99 ALA A N 1
ATOM 746 C CA . ALA A 1 99 ? -8.171 5.293 15.583 1.00 97.25 99 ALA A CA 1
ATOM 747 C C . ALA A 1 99 ? -7.705 5.248 14.119 1.00 97.25 99 ALA A C 1
ATOM 749 O O . ALA A 1 99 ? -6.516 5.060 13.861 1.00 97.25 99 ALA A O 1
ATOM 750 N N . LEU A 1 100 ? -8.615 5.489 13.169 1.00 94.88 100 LEU A N 1
ATOM 751 C CA . LEU A 1 100 ? -8.291 5.513 11.741 1.00 94.88 100 LEU A CA 1
ATOM 752 C C . LEU A 1 100 ? -7.362 6.677 11.379 1.00 94.88 100 LEU A C 1
ATOM 754 O O . LEU A 1 100 ? -6.402 6.486 10.636 1.00 94.88 100 LEU A O 1
ATOM 758 N N . THR A 1 101 ? -7.603 7.870 11.934 1.00 97.00 101 THR A N 1
ATOM 759 C CA . THR A 1 101 ? -6.741 9.043 11.698 1.00 97.00 101 THR A CA 1
ATOM 760 C C . THR A 1 101 ? -5.326 8.787 12.207 1.00 97.00 101 THR A C 1
ATOM 762 O O . THR A 1 101 ? -4.358 9.016 11.483 1.00 97.00 101 THR A O 1
ATOM 765 N N . LYS A 1 102 ? -5.201 8.246 13.425 1.00 97.12 102 LYS A N 1
ATOM 766 C CA . LYS A 1 102 ? -3.910 7.905 14.027 1.00 97.12 102 LYS A CA 1
ATOM 767 C C . LYS A 1 102 ? -3.171 6.837 13.219 1.00 97.12 102 LYS A C 1
ATOM 769 O O . LYS A 1 102 ? -1.997 7.024 12.916 1.00 97.12 102 LYS A O 1
ATOM 774 N N . SER A 1 103 ? -3.855 5.755 12.843 1.00 95.25 103 SER A N 1
ATOM 775 C CA . SER A 1 103 ? -3.273 4.672 12.039 1.00 95.25 103 SER A CA 1
ATOM 776 C C . SER A 1 103 ? -2.759 5.189 10.693 1.00 95.25 103 SER A C 1
ATOM 778 O O . SER A 1 103 ? -1.605 4.949 10.340 1.00 95.25 103 SER A O 1
ATOM 780 N N . LYS A 1 104 ? -3.562 5.996 9.989 1.00 94.12 104 LYS A N 1
ATOM 781 C CA . LYS A 1 104 ? -3.166 6.613 8.718 1.00 94.12 104 LYS A CA 1
ATOM 782 C C . LYS A 1 104 ? -1.947 7.525 8.869 1.00 94.12 104 LYS A C 1
ATOM 784 O O . LYS A 1 104 ? -1.043 7.467 8.044 1.00 94.12 104 LYS A O 1
ATOM 789 N N . GLN A 1 105 ? -1.900 8.345 9.919 1.00 96.31 105 GLN A N 1
ATOM 790 C CA . GLN A 1 105 ? -0.760 9.227 10.176 1.00 96.31 105 GLN A CA 1
ATOM 791 C C . GLN A 1 105 ? 0.525 8.432 10.448 1.00 96.31 105 GLN A C 1
ATOM 793 O O . GLN A 1 105 ? 1.576 8.776 9.916 1.00 96.31 105 GLN A O 1
ATOM 798 N N . GLN A 1 106 ? 0.442 7.359 11.239 1.00 95.56 106 GLN A N 1
ATOM 799 C CA . GLN A 1 106 ? 1.582 6.481 11.518 1.00 95.56 106 GLN A CA 1
ATOM 800 C C . GLN A 1 106 ? 2.094 5.797 10.246 1.00 95.56 106 GLN A C 1
ATOM 802 O O . GLN A 1 106 ? 3.294 5.816 9.984 1.00 95.56 106 GLN A O 1
ATOM 807 N N . GLN A 1 107 ? 1.185 5.263 9.427 1.00 94.44 107 GLN A N 1
ATOM 808 C CA . GLN A 1 107 ? 1.524 4.672 8.133 1.00 94.44 107 GLN A CA 1
ATOM 809 C C . GLN A 1 107 ? 2.172 5.689 7.190 1.00 94.44 107 GLN A C 1
ATOM 811 O O . GLN A 1 107 ? 3.157 5.374 6.536 1.00 94.44 107 GLN A O 1
ATOM 816 N N . ASP A 1 108 ? 1.654 6.916 7.115 1.00 94.44 108 ASP A N 1
ATOM 817 C CA . ASP A 1 108 ? 2.205 7.938 6.219 1.00 94.44 108 ASP A CA 1
ATOM 818 C C . ASP A 1 108 ? 3.621 8.365 6.606 1.00 94.44 108 ASP A C 1
ATOM 820 O O . ASP A 1 108 ? 4.448 8.592 5.723 1.00 94.44 108 ASP A O 1
ATOM 824 N N . VAL A 1 109 ? 3.925 8.416 7.905 1.00 96.12 109 VAL A N 1
ATOM 825 C CA . VAL A 1 109 ? 5.297 8.626 8.384 1.00 96.12 109 VAL A CA 1
ATOM 826 C C . VAL A 1 109 ? 6.182 7.437 8.006 1.00 96.12 109 VAL A C 1
ATOM 828 O O . VAL A 1 109 ? 7.228 7.646 7.398 1.00 96.12 109 VAL A O 1
ATOM 831 N N . ALA A 1 110 ? 5.744 6.205 8.285 1.00 94.69 110 ALA A N 1
ATOM 832 C CA . ALA A 1 110 ? 6.513 4.998 7.983 1.00 94.69 110 ALA A CA 1
ATOM 833 C C . ALA A 1 110 ? 6.827 4.865 6.484 1.00 94.69 110 ALA A C 1
ATOM 835 O O . ALA A 1 110 ? 7.990 4.741 6.107 1.00 94.69 110 ALA A O 1
ATOM 836 N N . HIS A 1 111 ? 5.823 4.994 5.611 1.00 94.19 111 HIS A N 1
ATOM 837 C CA . HIS A 1 111 ? 6.015 4.910 4.162 1.00 94.19 111 HIS A CA 1
ATOM 838 C C . HIS A 1 111 ? 6.929 6.016 3.626 1.00 94.19 111 HIS A C 1
ATOM 840 O O . HIS A 1 111 ? 7.704 5.783 2.698 1.00 94.19 111 HIS A O 1
ATOM 846 N N . LYS A 1 112 ? 6.859 7.226 4.199 1.00 94.31 112 LYS A N 1
ATOM 847 C CA . LYS A 1 112 ? 7.771 8.312 3.833 1.00 94.31 112 LYS A CA 1
ATOM 848 C C . LYS A 1 112 ? 9.215 7.952 4.189 1.00 94.31 112 LYS A C 1
ATOM 850 O O . LYS A 1 112 ? 10.088 8.105 3.340 1.00 94.31 112 LYS A O 1
ATOM 855 N N . THR A 1 113 ? 9.450 7.432 5.392 1.00 95.56 113 THR A N 1
ATOM 856 C CA . THR A 1 113 ? 10.777 6.986 5.836 1.00 95.56 113 THR A CA 1
ATOM 857 C C . THR A 1 113 ? 11.309 5.839 4.978 1.00 95.56 113 THR A C 1
ATOM 859 O O . THR A 1 113 ? 12.443 5.911 4.512 1.00 95.56 113 THR A O 1
ATOM 862 N N . MET A 1 114 ? 10.490 4.822 4.693 1.00 93.75 114 MET A N 1
ATOM 863 C CA . MET A 1 114 ? 10.869 3.702 3.818 1.00 93.75 114 MET A CA 1
ATOM 864 C C . MET A 1 114 ? 11.264 4.192 2.423 1.00 93.75 114 MET A C 1
ATOM 866 O O . MET A 1 114 ? 12.299 3.802 1.889 1.00 93.75 114 MET A O 1
ATOM 870 N N . ARG A 1 115 ? 10.487 5.119 1.852 1.00 93.12 115 ARG A N 1
ATOM 871 C CA . ARG A 1 115 ? 10.811 5.737 0.562 1.00 93.12 115 ARG A CA 1
ATOM 872 C C . ARG A 1 115 ? 12.162 6.451 0.595 1.00 93.12 115 ARG A C 1
ATOM 874 O O . ARG A 1 115 ? 12.949 6.308 -0.336 1.00 93.12 115 ARG A O 1
ATOM 881 N N . GLU A 1 116 ? 12.411 7.257 1.624 1.00 93.62 116 GLU A N 1
ATOM 882 C CA . GLU A 1 116 ? 13.661 8.010 1.779 1.00 93.62 116 GLU A CA 1
ATOM 883 C C . GLU A 1 116 ? 14.876 7.085 1.957 1.00 93.62 116 GLU A C 1
ATOM 885 O O . GLU A 1 116 ? 15.948 7.405 1.449 1.00 93.62 116 GLU A O 1
ATOM 890 N N . ALA A 1 117 ? 14.698 5.920 2.586 1.00 93.75 117 ALA A N 1
ATOM 891 C CA . ALA A 1 117 ? 15.739 4.904 2.741 1.00 93.75 117 ALA A CA 1
ATOM 892 C C . ALA A 1 117 ? 16.007 4.093 1.456 1.00 93.75 117 ALA A C 1
ATOM 894 O O . ALA A 1 117 ? 17.157 3.766 1.158 1.00 93.75 117 ALA A O 1
ATOM 895 N N . ALA A 1 118 ? 14.971 3.791 0.669 1.00 92.44 118 ALA A N 1
ATOM 896 C CA . ALA A 1 118 ? 15.104 2.968 -0.533 1.00 92.44 118 ALA A CA 1
ATOM 897 C C . ALA A 1 118 ? 15.632 3.754 -1.748 1.00 92.44 118 ALA A C 1
ATOM 899 O O . ALA A 1 118 ? 16.391 3.225 -2.560 1.00 92.44 118 ALA A O 1
ATOM 900 N N . LEU A 1 119 ? 15.281 5.040 -1.871 1.00 91.31 119 LEU A N 1
ATOM 901 C CA . LEU A 1 119 ? 15.649 5.878 -3.019 1.00 91.31 119 LEU A CA 1
ATOM 902 C C . LEU A 1 119 ? 17.158 5.943 -3.339 1.00 91.31 119 LEU A C 1
ATOM 904 O O . LEU A 1 119 ? 17.492 5.831 -4.520 1.00 91.31 119 LEU A O 1
ATOM 908 N N . PRO A 1 120 ? 18.078 6.095 -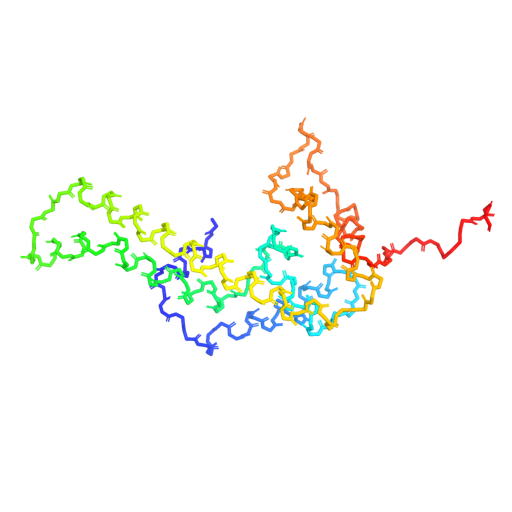2.365 1.00 92.88 120 PRO A N 1
ATOM 909 C CA . PRO A 1 120 ? 19.520 6.123 -2.628 1.00 92.88 120 PRO A CA 1
ATOM 910 C C . PRO A 1 120 ? 20.071 4.854 -3.294 1.00 92.88 120 PRO A C 1
ATOM 912 O O . PRO A 1 120 ? 21.118 4.908 -3.933 1.00 92.88 120 PRO A O 1
ATOM 915 N N . HIS A 1 121 ? 19.364 3.729 -3.169 1.00 93.19 121 HIS A N 1
ATOM 916 C CA . HIS A 1 121 ? 19.743 2.435 -3.740 1.00 93.19 121 HIS A CA 1
ATOM 917 C C . HIS A 1 121 ? 19.194 2.219 -5.159 1.00 93.19 121 HIS A C 1
ATOM 919 O O . HIS A 1 121 ? 19.347 1.136 -5.728 1.00 93.19 121 HIS A O 1
ATOM 925 N N . ILE A 1 122 ? 18.533 3.227 -5.732 1.00 93.19 122 ILE A N 1
ATOM 926 C CA . ILE A 1 122 ? 18.088 3.246 -7.125 1.00 93.19 122 ILE A CA 1
ATOM 927 C C . ILE A 1 122 ? 19.094 4.043 -7.953 1.00 93.19 122 ILE A C 1
ATOM 929 O O . ILE A 1 122 ? 19.602 5.078 -7.520 1.00 93.19 122 ILE A O 1
ATOM 933 N N . ASP A 1 123 ? 19.370 3.590 -9.177 1.00 91.56 123 ASP A N 1
ATOM 934 C CA . ASP A 1 123 ? 20.277 4.296 -10.076 1.00 91.56 123 ASP A CA 1
ATOM 935 C C . ASP A 1 123 ? 19.843 5.754 -10.304 1.00 91.56 123 ASP A C 1
ATOM 937 O O . ASP A 1 123 ? 18.658 6.103 -10.318 1.00 91.56 123 ASP A O 1
ATOM 941 N N . ARG A 1 124 ? 20.826 6.634 -10.525 1.00 90.69 124 ARG A N 1
ATOM 942 C CA . ARG A 1 124 ? 20.613 8.088 -10.587 1.00 90.69 124 ARG A CA 1
ATOM 943 C C . ARG A 1 124 ? 19.542 8.505 -11.603 1.00 90.69 124 ARG A C 1
ATOM 945 O O . ARG A 1 124 ? 18.821 9.479 -11.368 1.00 90.69 124 ARG A O 1
ATOM 952 N N . ARG A 1 125 ? 19.445 7.804 -12.741 1.00 89.88 125 ARG A N 1
ATOM 953 C CA . ARG A 1 125 ? 18.471 8.115 -13.799 1.00 89.88 125 ARG A CA 1
ATOM 954 C C . ARG A 1 125 ? 17.058 7.795 -13.318 1.00 89.88 125 ARG A C 1
ATOM 956 O O . ARG A 1 125 ? 16.193 8.668 -13.380 1.00 89.88 125 ARG A O 1
ATOM 963 N N . ARG A 1 126 ? 16.834 6.590 -12.795 1.00 92.75 126 ARG A N 1
ATOM 964 C CA . ARG A 1 126 ? 15.524 6.140 -12.301 1.00 92.75 126 ARG A CA 1
ATOM 965 C C . ARG A 1 126 ? 15.102 6.863 -11.026 1.00 92.75 126 ARG A C 1
ATOM 967 O O . ARG A 1 126 ? 13.944 7.257 -10.907 1.00 92.75 126 ARG A O 1
ATOM 974 N N . HIS A 1 127 ? 16.047 7.188 -10.147 1.00 92.75 127 HIS A N 1
ATOM 975 C CA . HIS A 1 127 ? 15.815 8.036 -8.977 1.00 92.75 127 HIS A CA 1
ATOM 976 C C . HIS A 1 127 ? 15.184 9.389 -9.352 1.00 92.75 127 HIS A C 1
ATOM 978 O O . HIS A 1 127 ? 14.237 9.848 -8.704 1.00 92.75 127 HIS A O 1
ATOM 984 N N . ARG A 1 128 ? 15.673 10.033 -10.425 1.00 91.06 128 ARG A N 1
ATOM 985 C CA . ARG A 1 128 ? 15.115 11.302 -10.921 1.00 91.06 128 ARG A CA 1
ATOM 986 C C . ARG A 1 128 ? 13.667 11.138 -11.381 1.00 91.06 128 ARG A C 1
ATOM 988 O O . ARG A 1 128 ? 12.840 11.983 -11.043 1.00 91.06 128 ARG A O 1
ATOM 995 N N . VAL A 1 129 ? 13.360 10.059 -12.104 1.00 91.81 129 VAL A N 1
ATOM 996 C CA . VAL A 1 129 ? 11.995 9.753 -12.565 1.00 91.81 129 VAL A CA 1
ATOM 997 C C . VAL A 1 129 ? 11.060 9.547 -11.372 1.00 91.81 129 VAL A C 1
ATOM 999 O O . VAL A 1 129 ? 10.039 10.220 -11.272 1.00 91.81 129 VAL A O 1
ATOM 1002 N N . LEU A 1 130 ? 11.444 8.717 -10.401 1.00 90.88 130 LEU A N 1
ATOM 1003 C CA . LEU A 1 130 ? 10.643 8.443 -9.200 1.00 90.88 130 LEU A CA 1
ATOM 1004 C C . LEU A 1 130 ? 10.430 9.681 -8.320 1.00 90.88 130 LEU A C 1
ATOM 1006 O O . LEU A 1 130 ? 9.352 9.887 -7.755 1.00 90.88 130 LEU A O 1
ATOM 1010 N N . SER A 1 131 ? 11.447 10.536 -8.221 1.00 89.31 131 SER A N 1
ATOM 1011 C CA . SER A 1 131 ? 11.347 11.823 -7.531 1.00 89.31 131 SER A CA 1
ATOM 1012 C C . SER A 1 131 ? 10.369 12.766 -8.232 1.00 89.31 131 SER A C 1
ATOM 1014 O O . SER A 1 131 ? 9.566 13.423 -7.568 1.00 89.31 131 SER A O 1
ATOM 1016 N N . HIS A 1 132 ? 10.390 12.799 -9.566 1.00 87.88 132 HIS A N 1
ATOM 1017 C CA . HIS A 1 132 ? 9.463 13.592 -10.368 1.00 87.88 132 HIS A CA 1
ATOM 1018 C C . HIS A 1 132 ? 8.023 13.089 -10.206 1.00 87.88 132 HIS A C 1
ATOM 1020 O O . HIS A 1 132 ? 7.136 13.862 -9.854 1.00 87.88 132 HIS A O 1
ATOM 1026 N N . THR A 1 133 ? 7.800 11.784 -10.360 1.00 85.38 133 THR A N 1
ATOM 1027 C CA . THR A 1 133 ? 6.488 11.144 -10.192 1.00 85.38 133 THR A CA 1
ATOM 1028 C C . THR A 1 133 ? 5.845 11.495 -8.848 1.00 85.38 133 THR A C 1
ATOM 1030 O O . THR A 1 133 ? 4.675 11.876 -8.792 1.00 85.38 133 THR A O 1
ATOM 1033 N N . ALA A 1 134 ? 6.620 11.433 -7.760 1.00 82.31 134 ALA A N 1
ATOM 1034 C CA . ALA A 1 134 ? 6.142 11.798 -6.429 1.00 82.31 134 ALA A CA 1
ATOM 1035 C C . ALA A 1 134 ? 5.854 13.306 -6.296 1.00 82.31 134 ALA A C 1
ATOM 1037 O O . ALA A 1 134 ? 4.810 13.687 -5.769 1.00 82.31 134 ALA A O 1
ATOM 1038 N N . LYS A 1 135 ? 6.746 14.168 -6.807 1.00 86.00 135 LYS A N 1
ATOM 1039 C CA . LYS A 1 135 ? 6.600 15.633 -6.745 1.00 86.00 135 LYS A CA 1
ATOM 1040 C C . LYS A 1 135 ? 5.355 16.125 -7.487 1.00 86.00 135 LYS A C 1
ATOM 1042 O O . LYS A 1 135 ? 4.634 16.972 -6.966 1.00 86.00 135 LYS A O 1
ATOM 1047 N N . TYR A 1 136 ? 5.104 15.594 -8.681 1.00 87.50 136 TYR A N 1
ATOM 1048 C CA . TYR A 1 136 ? 4.008 16.027 -9.554 1.00 87.50 136 TYR A CA 1
ATOM 1049 C C . TYR A 1 136 ? 2.737 15.181 -9.410 1.00 87.50 136 TYR A C 1
ATOM 1051 O O . TYR A 1 136 ? 1.760 15.431 -10.106 1.00 87.50 136 TYR A O 1
ATOM 1059 N N . LYS A 1 137 ? 2.722 14.210 -8.485 1.00 85.38 137 LYS A N 1
ATOM 1060 C CA . LYS A 1 137 ? 1.559 13.363 -8.172 1.00 85.38 137 LYS A CA 1
ATOM 1061 C C . LYS A 1 137 ? 0.970 12.660 -9.404 1.00 85.38 137 LYS A C 1
ATOM 1063 O O . LYS A 1 137 ? -0.242 12.506 -9.520 1.00 85.38 137 LYS A O 1
ATOM 1068 N N . THR A 1 138 ? 1.824 12.169 -10.298 1.00 85.38 138 THR A N 1
ATOM 1069 C CA . THR A 1 138 ? 1.403 11.533 -11.561 1.00 85.38 138 THR A CA 1
ATOM 1070 C C . THR A 1 138 ? 0.996 10.061 -11.409 1.00 85.38 138 THR A C 1
ATOM 1072 O O . THR A 1 138 ? 0.785 9.372 -12.399 1.00 85.38 138 THR A O 1
ATOM 1075 N N . SER A 1 139 ? 0.859 9.558 -10.177 1.00 83.25 139 SER A N 1
ATOM 1076 C CA . SER A 1 139 ? 0.490 8.162 -9.882 1.00 83.25 139 SER A CA 1
ATOM 1077 C C . SER A 1 139 ? -1.023 7.906 -9.816 1.00 83.25 139 SER A C 1
ATOM 1079 O O . SER A 1 139 ? -1.421 6.808 -9.440 1.00 83.25 139 SER A O 1
ATOM 1081 N N . GLY A 1 140 ? -1.872 8.898 -10.111 1.00 85.81 140 GLY A N 1
ATOM 1082 C CA . GLY A 1 140 ? -3.327 8.777 -9.933 1.00 85.81 140 GLY A CA 1
ATOM 1083 C C . GLY A 1 140 ? -3.949 7.626 -10.728 1.00 85.81 140 GLY A C 1
ATOM 1084 O O . GLY A 1 140 ? -4.808 6.923 -10.201 1.00 85.81 140 GLY A O 1
ATOM 1085 N N . TRP A 1 141 ? -3.448 7.374 -11.941 1.00 88.69 141 TRP A N 1
ATOM 1086 C CA . TRP A 1 141 ? -3.928 6.321 -12.843 1.00 88.69 141 TRP A CA 1
ATOM 1087 C C . TRP A 1 141 ? -3.851 4.902 -12.256 1.00 88.69 141 TRP A C 1
ATOM 1089 O O . TRP A 1 141 ? -4.647 4.057 -12.637 1.00 88.69 141 TRP A O 1
ATOM 1099 N N . LEU A 1 142 ? -2.966 4.647 -11.283 1.00 90.12 142 LEU A N 1
ATOM 1100 C CA . LEU A 1 142 ? -2.872 3.349 -10.592 1.00 90.12 142 LEU A CA 1
ATOM 1101 C C . LEU A 1 142 ? -3.988 3.113 -9.571 1.00 90.12 142 LEU A C 1
ATOM 1103 O O . LEU A 1 142 ? -4.214 1.984 -9.153 1.00 90.12 142 LEU A O 1
ATOM 1107 N N . THR A 1 143 ? -4.639 4.184 -9.120 1.00 86.88 143 THR A N 1
ATOM 1108 C CA . THR A 1 143 ? -5.618 4.147 -8.018 1.00 86.88 143 THR A CA 1
ATOM 1109 C C . THR A 1 143 ? -7.041 4.454 -8.468 1.00 86.88 143 THR A C 1
ATOM 1111 O O . THR A 1 143 ? -7.974 4.369 -7.672 1.00 86.88 143 THR A O 1
ATOM 1114 N N . ILE A 1 144 ? -7.213 4.849 -9.729 1.00 86.69 144 ILE A N 1
ATOM 1115 C CA . ILE A 1 144 ? -8.518 5.151 -10.309 1.00 86.69 144 ILE A CA 1
ATOM 1116 C C . ILE A 1 144 ? -9.161 3.845 -10.775 1.00 86.69 144 ILE A C 1
ATOM 1118 O O . ILE A 1 144 ? -8.484 2.945 -11.266 1.00 86.69 144 ILE A O 1
ATOM 1122 N N . LEU A 1 145 ? -10.482 3.746 -10.622 1.00 86.00 145 LEU A N 1
ATOM 1123 C CA . LEU A 1 145 ? -11.242 2.626 -11.165 1.00 86.00 145 LEU A CA 1
ATOM 1124 C C . LEU A 1 145 ? -11.157 2.641 -12.703 1.00 86.00 145 LEU A C 1
ATOM 1126 O O . LEU A 1 145 ? -11.495 3.665 -13.312 1.00 86.00 145 LEU A O 1
ATOM 1130 N N . PRO A 1 146 ? -10.733 1.535 -13.338 1.00 86.12 146 PRO A N 1
ATOM 1131 C CA . PRO A 1 146 ? -10.739 1.430 -14.790 1.00 86.12 146 PRO A CA 1
ATOM 1132 C C . PRO A 1 146 ? -12.164 1.586 -15.329 1.00 86.12 146 PRO A C 1
ATOM 1134 O O . PRO A 1 146 ? -13.094 0.939 -14.847 1.00 86.12 146 PRO A O 1
ATOM 1137 N N . SER A 1 147 ? -12.344 2.461 -16.314 1.00 87.12 147 SER A N 1
ATOM 1138 C CA . SER A 1 147 ? -13.630 2.754 -16.943 1.00 87.12 147 SER A CA 1
ATOM 1139 C C . SER A 1 147 ? -13.402 3.158 -18.395 1.00 87.12 147 SER A C 1
ATOM 1141 O O . SER A 1 147 ? -12.582 4.032 -18.682 1.00 87.12 147 SER A O 1
ATOM 1143 N N . THR A 1 148 ? -14.136 2.521 -19.306 1.00 84.94 148 THR A N 1
ATOM 1144 C CA . THR A 1 148 ? -14.143 2.867 -20.734 1.00 84.94 148 THR A CA 1
ATOM 1145 C C . THR A 1 148 ? -14.717 4.260 -20.954 1.00 84.94 148 THR A C 1
ATOM 1147 O O . THR A 1 148 ? -14.126 5.060 -21.665 1.00 84.94 148 THR A O 1
ATOM 1150 N N . ASP A 1 149 ? -15.812 4.586 -20.268 1.00 89.50 149 ASP A N 1
ATOM 1151 C CA . ASP A 1 149 ? -16.542 5.846 -20.454 1.00 89.50 149 ASP A CA 1
ATOM 1152 C C . ASP A 1 149 ? -15.712 7.062 -20.026 1.00 89.50 149 ASP A C 1
ATOM 1154 O O . ASP A 1 149 ? -15.815 8.139 -20.608 1.00 89.50 149 ASP A O 1
ATOM 1158 N N . ASN A 1 150 ? -14.853 6.873 -19.020 1.00 86.12 150 ASN A N 1
ATOM 1159 C CA . ASN A 1 150 ? -13.963 7.913 -18.512 1.00 86.12 150 ASN A CA 1
ATOM 1160 C C . ASN A 1 150 ? -12.562 7.876 -19.144 1.00 86.12 150 ASN A C 1
ATOM 1162 O O . ASN A 1 150 ? -11.695 8.631 -18.706 1.00 86.12 150 ASN A O 1
ATOM 1166 N N . ASN A 1 151 ? -12.317 7.005 -20.134 1.00 83.75 151 ASN A N 1
ATOM 1167 C CA . ASN A 1 151 ? -10.997 6.769 -20.733 1.00 83.75 151 ASN A CA 1
ATOM 1168 C C . ASN A 1 151 ? -9.897 6.489 -19.686 1.00 83.75 151 ASN A C 1
ATOM 1170 O O . ASN A 1 151 ? -8.762 6.946 -19.811 1.00 83.75 151 ASN A O 1
ATOM 1174 N N . THR A 1 152 ? -10.242 5.758 -18.622 1.00 86.50 152 THR A N 1
ATOM 1175 C CA . THR A 1 152 ? -9.300 5.307 -17.579 1.00 86.50 152 THR A CA 1
ATOM 1176 C C . THR A 1 152 ? -8.999 3.812 -17.672 1.00 86.50 152 THR A C 1
ATOM 1178 O O . THR A 1 152 ? -8.192 3.297 -16.899 1.00 86.50 152 THR A O 1
ATOM 1181 N N . GLY A 1 153 ? -9.660 3.100 -18.589 1.00 87.25 153 GLY A N 1
ATOM 1182 C CA . GLY A 1 153 ? -9.341 1.719 -18.927 1.00 87.25 153 GLY A CA 1
ATOM 1183 C C . GLY A 1 153 ? -8.072 1.659 -19.767 1.00 87.25 153 GLY A C 1
ATOM 1184 O O . GLY A 1 153 ? -8.103 2.050 -20.926 1.00 87.25 153 GLY A O 1
ATOM 1185 N N . LEU A 1 154 ? -6.984 1.177 -19.167 1.00 88.75 154 LEU A N 1
ATOM 1186 C CA . LEU A 1 154 ? -5.756 0.834 -19.880 1.00 88.75 154 LEU A CA 1
ATOM 1187 C C . LEU A 1 154 ? -5.801 -0.639 -20.267 1.00 88.75 154 LEU A C 1
ATO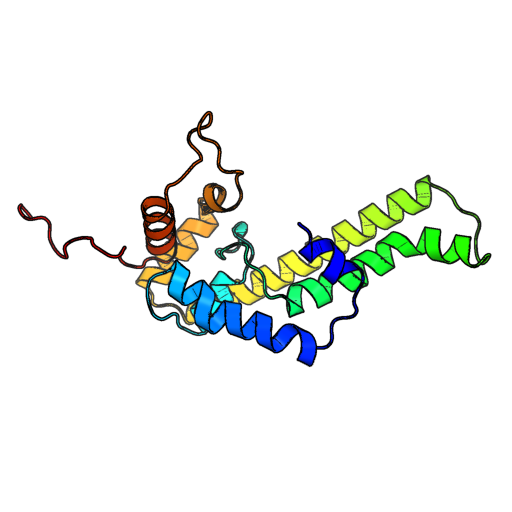M 1189 O O . LEU A 1 154 ? -6.203 -1.481 -19.454 1.00 88.75 154 LEU A O 1
ATOM 1193 N N . ASP A 1 155 ? -5.347 -0.959 -21.471 1.00 90.38 155 ASP A N 1
ATOM 1194 C CA . ASP A 1 155 ? -5.084 -2.346 -21.820 1.00 90.38 155 ASP A CA 1
ATOM 1195 C C . ASP A 1 155 ? -3.840 -2.891 -21.084 1.00 90.38 155 ASP A C 1
ATOM 1197 O O . ASP A 1 155 ? -3.127 -2.197 -20.348 1.00 90.38 155 ASP A O 1
ATOM 1201 N N . ALA A 1 156 ? -3.581 -4.190 -21.246 1.00 89.50 156 ALA A N 1
ATOM 1202 C CA . ALA A 1 156 ? -2.491 -4.848 -20.537 1.00 89.50 156 ALA A CA 1
ATOM 1203 C C . ALA A 1 156 ? -1.088 -4.397 -20.989 1.00 89.50 156 ALA A C 1
ATOM 1205 O O . ALA A 1 156 ? -0.139 -4.578 -20.222 1.00 89.50 156 ALA A O 1
ATOM 1206 N N . ALA A 1 157 ? -0.926 -3.893 -22.213 1.00 90.19 157 ALA A N 1
ATOM 1207 C CA . ALA A 1 157 ? 0.334 -3.365 -22.728 1.00 90.19 157 ALA A CA 1
ATOM 1208 C C . ALA A 1 157 ? 0.525 -1.914 -22.267 1.00 90.19 157 ALA A C 1
ATOM 1210 O O . ALA A 1 157 ? 1.538 -1.612 -21.640 1.00 90.19 157 ALA A O 1
ATOM 1211 N N . GLU A 1 158 ? -0.489 -1.065 -22.433 1.00 91.25 158 GLU A N 1
ATOM 1212 C CA . GLU A 1 158 ? -0.507 0.325 -21.969 1.00 91.25 158 GLU A CA 1
ATOM 1213 C C . GLU A 1 158 ? -0.206 0.424 -20.471 1.00 91.25 158 GLU A C 1
ATOM 1215 O O . GLU A 1 158 ? 0.624 1.231 -20.045 1.00 91.25 158 GLU A O 1
ATOM 1220 N N . PHE A 1 159 ? -0.826 -0.440 -19.659 1.00 91.62 159 PHE A N 1
ATOM 1221 C CA . PH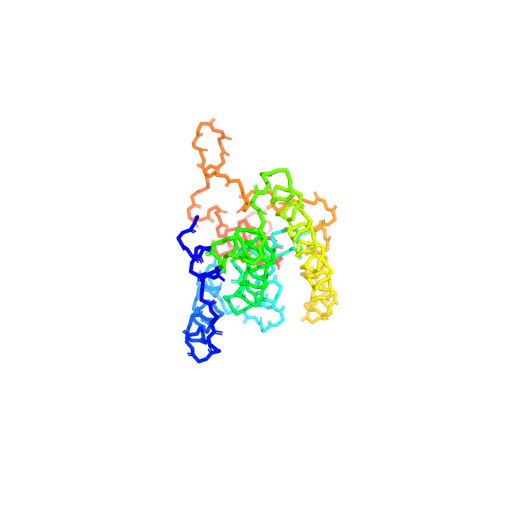E A 1 159 ? -0.563 -0.500 -18.223 1.00 91.62 159 PHE A CA 1
ATOM 1222 C C . PHE A 1 159 ? 0.903 -0.842 -17.924 1.00 91.62 159 PHE A C 1
ATOM 1224 O O . PHE A 1 159 ? 1.535 -0.198 -17.082 1.00 91.62 159 PHE A O 1
ATOM 1231 N N . ARG A 1 160 ? 1.461 -1.851 -18.606 1.00 92.12 160 ARG A N 1
ATOM 1232 C CA . ARG A 1 160 ? 2.845 -2.307 -18.394 1.00 92.12 160 ARG A CA 1
ATOM 1233 C C . ARG A 1 160 ? 3.864 -1.279 -18.863 1.00 92.12 160 ARG A C 1
ATOM 1235 O O . ARG A 1 160 ? 4.879 -1.085 -18.188 1.00 92.12 160 ARG A O 1
ATOM 1242 N N . ASP A 1 161 ? 3.586 -0.587 -19.955 1.00 92.19 161 ASP A N 1
ATOM 1243 C CA . ASP A 1 161 ? 4.442 0.469 -20.480 1.00 92.19 161 ASP A CA 1
ATOM 1244 C C . ASP A 1 161 ? 4.428 1.684 -19.558 1.00 92.19 161 ASP A C 1
ATOM 1246 O O . ASP A 1 161 ? 5.489 2.173 -19.156 1.00 92.19 161 ASP A O 1
ATOM 1250 N N . ALA A 1 162 ? 3.240 2.118 -19.128 1.00 91.94 162 ALA A N 1
ATOM 1251 C CA . ALA A 1 162 ? 3.084 3.188 -18.149 1.00 91.94 162 ALA A CA 1
ATOM 1252 C C . ALA A 1 162 ? 3.799 2.860 -16.829 1.00 91.94 162 ALA A C 1
ATOM 1254 O O . ALA A 1 162 ? 4.473 3.721 -16.250 1.00 91.94 162 ALA A O 1
ATOM 1255 N N . LEU A 1 163 ? 3.709 1.608 -16.369 1.00 93.06 163 LEU A N 1
ATOM 1256 C CA . LEU A 1 163 ? 4.390 1.153 -15.162 1.00 93.06 163 LEU A CA 1
ATOM 1257 C C . LEU A 1 163 ? 5.915 1.177 -15.335 1.00 93.06 163 LEU A C 1
ATOM 1259 O O . LEU A 1 163 ? 6.614 1.738 -14.490 1.00 93.06 163 LEU A O 1
ATOM 1263 N N . ASN A 1 164 ? 6.440 0.644 -16.442 1.00 93.50 164 ASN A N 1
ATOM 1264 C CA . ASN A 1 164 ? 7.873 0.671 -16.734 1.00 93.50 164 ASN A CA 1
ATOM 1265 C C . ASN A 1 164 ? 8.407 2.106 -16.811 1.00 93.50 164 ASN A C 1
ATOM 1267 O O . ASN A 1 164 ? 9.376 2.439 -16.122 1.00 93.50 164 ASN A O 1
ATOM 1271 N N . MET A 1 165 ? 7.732 2.988 -17.553 1.00 91.62 165 MET A N 1
ATOM 1272 C CA . MET A 1 165 ? 8.104 4.402 -17.650 1.00 91.62 165 MET A CA 1
ATOM 1273 C C . MET A 1 165 ? 8.108 5.092 -16.283 1.00 91.62 165 MET A C 1
ATOM 1275 O O . MET A 1 165 ? 9.028 5.852 -15.977 1.00 91.62 165 MET A O 1
ATOM 1279 N N . ARG A 1 166 ? 7.130 4.792 -15.420 1.00 92.12 166 ARG A N 1
ATOM 1280 C CA . ARG A 1 166 ? 7.043 5.345 -14.061 1.00 92.12 166 ARG A CA 1
ATOM 1281 C C . ARG A 1 166 ? 8.238 4.974 -13.182 1.00 92.12 166 ARG A C 1
ATOM 1283 O O . ARG A 1 166 ? 8.686 5.810 -12.395 1.00 92.12 166 ARG A O 1
ATOM 1290 N N . TYR A 1 167 ? 8.763 3.759 -13.329 1.00 92.75 167 TYR A N 1
ATOM 1291 C CA . TYR A 1 167 ? 9.981 3.301 -12.649 1.00 92.75 167 TYR A CA 1
ATOM 1292 C C . TYR A 1 167 ? 11.268 3.633 -13.425 1.00 92.75 167 TYR A C 1
ATOM 1294 O O . TYR A 1 167 ? 12.355 3.197 -13.039 1.00 92.75 167 TYR A O 1
ATOM 1302 N N . GLY A 1 168 ? 11.171 4.422 -14.504 1.00 91.75 168 GLY A N 1
ATOM 1303 C CA . GLY A 1 168 ? 12.288 4.825 -15.363 1.00 91.75 168 GLY A CA 1
ATOM 1304 C C . GLY A 1 168 ? 12.931 3.667 -16.135 1.00 91.75 168 GLY A C 1
ATOM 1305 O O . GLY A 1 168 ? 14.093 3.767 -16.540 1.00 91.75 168 GLY A O 1
ATOM 1306 N N . ARG A 1 169 ? 12.194 2.567 -16.305 1.00 91.62 169 ARG A N 1
ATOM 1307 C CA . ARG A 1 169 ? 12.567 1.400 -17.105 1.00 91.62 169 ARG A CA 1
ATOM 1308 C C . ARG A 1 169 ? 12.182 1.615 -18.568 1.00 91.62 169 ARG A C 1
ATOM 1310 O O . ARG A 1 169 ? 11.335 2.449 -18.887 1.00 91.62 169 ARG A O 1
ATOM 1317 N N . HIS A 1 170 ? 12.829 0.862 -19.451 1.00 89.12 170 HIS A N 1
ATOM 1318 C CA . HIS A 1 170 ? 12.455 0.811 -20.862 1.00 89.12 170 HIS A CA 1
ATOM 1319 C C . HIS A 1 170 ? 11.257 -0.132 -21.025 1.00 89.12 170 HIS A C 1
ATOM 1321 O O . HIS A 1 170 ? 11.355 -1.266 -20.552 1.00 89.12 170 HIS A O 1
ATOM 1327 N N . PRO A 1 171 ? 10.146 0.300 -21.644 1.00 88.25 171 PRO A N 1
ATOM 1328 C CA . PRO A 1 171 ? 9.028 -0.596 -21.898 1.00 88.25 171 PRO A CA 1
ATOM 1329 C C . PRO A 1 171 ? 9.423 -1.752 -22.834 1.00 88.25 171 PRO A C 1
ATOM 1331 O O . PRO A 1 171 ? 10.223 -1.555 -23.758 1.00 88.25 171 PRO A O 1
ATOM 1334 N N . PRO A 1 172 ? 8.912 -2.969 -22.595 1.00 80.44 172 PRO A N 1
ATOM 1335 C CA . PRO A 1 172 ? 9.219 -4.120 -23.435 1.00 80.44 172 PRO A CA 1
ATOM 1336 C C . PRO A 1 172 ? 8.663 -3.930 -24.855 1.00 80.44 172 PRO A C 1
ATOM 1338 O O . PRO A 1 172 ? 7.597 -3.363 -25.045 1.00 80.44 172 PRO A O 1
ATOM 1341 N N . GLY A 1 173 ? 9.374 -4.427 -25.870 1.00 78.94 173 GLY A N 1
ATOM 1342 C CA . GLY A 1 173 ? 8.892 -4.419 -27.261 1.00 78.94 173 GLY A CA 1
ATOM 1343 C C . GLY A 1 173 ? 9.119 -3.120 -28.045 1.00 78.94 173 GLY A C 1
ATOM 1344 O O . GLY A 1 173 ? 8.910 -3.111 -29.255 1.00 78.94 173 GLY A O 1
ATOM 1345 N N . LEU A 1 174 ? 9.616 -2.051 -27.413 1.00 76.44 174 LEU A N 1
ATOM 1346 C CA . LEU A 1 174 ? 10.060 -0.846 -28.120 1.00 76.44 174 LEU A CA 1
ATOM 1347 C C . LEU A 1 174 ? 11.464 -1.037 -28.703 1.00 76.44 174 LEU A C 1
ATOM 1349 O O . LEU A 1 174 ? 12.401 -1.386 -27.976 1.00 76.44 174 LEU A O 1
ATOM 1353 N N . ALA A 1 175 ? 11.618 -0.746 -29.997 1.00 75.38 175 ALA A N 1
ATOM 1354 C CA . ALA A 1 175 ? 12.913 -0.747 -30.670 1.00 75.38 175 ALA A CA 1
ATOM 1355 C C . ALA A 1 175 ? 13.905 0.202 -29.972 1.00 75.38 175 ALA A C 1
ATOM 1357 O O . ALA A 1 175 ? 13.541 1.272 -29.480 1.00 75.38 175 ALA A O 1
ATOM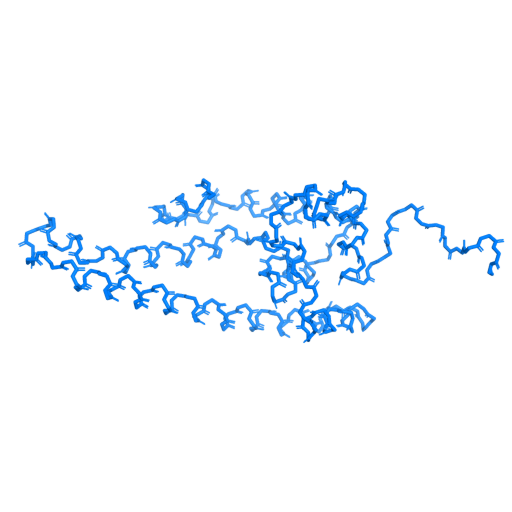 1358 N N . ALA A 1 176 ? 15.184 -0.186 -29.935 1.00 73.00 176 ALA A N 1
ATOM 1359 C CA . ALA A 1 176 ? 16.234 0.610 -29.293 1.00 73.00 176 ALA A CA 1
ATOM 1360 C C . ALA A 1 176 ? 16.499 1.944 -30.014 1.00 73.00 176 ALA A C 1
ATOM 1362 O O . ALA A 1 176 ? 17.036 2.879 -29.419 1.00 73.00 176 ALA A O 1
ATOM 1363 N N . ARG A 1 177 ? 16.144 2.020 -31.299 1.00 73.19 177 ARG A N 1
ATOM 1364 C CA . ARG A 1 177 ? 16.201 3.216 -32.136 1.00 73.19 177 ARG A CA 1
ATOM 1365 C C . ARG A 1 177 ? 14.945 3.265 -32.991 1.00 73.19 177 ARG A C 1
ATOM 1367 O O . ARG A 1 177 ? 14.432 2.222 -33.383 1.00 73.19 177 ARG A O 1
ATOM 1374 N N . CYS A 1 178 ? 14.459 4.473 -33.247 1.00 78.62 178 CYS A N 1
ATOM 1375 C CA . CYS A 1 178 ? 13.467 4.684 -34.289 1.00 78.62 178 CYS A CA 1
ATOM 1376 C C . CYS A 1 178 ? 14.137 4.395 -35.637 1.00 78.62 178 CYS A C 1
ATOM 1378 O O . CYS A 1 178 ? 15.274 4.821 -35.835 1.00 78.62 178 CYS A O 1
ATOM 1380 N N . ASP A 1 179 ? 13.445 3.734 -36.565 1.00 74.62 179 ASP A N 1
ATOM 1381 C CA . ASP A 1 179 ? 13.981 3.416 -37.899 1.00 74.62 179 ASP A CA 1
ATOM 1382 C C . ASP A 1 179 ? 14.394 4.667 -38.699 1.00 74.62 179 ASP A C 1
ATOM 1384 O O . ASP A 1 179 ? 15.021 4.558 -39.752 1.00 74.62 179 ASP A O 1
ATOM 1388 N N . HIS A 1 180 ? 14.027 5.866 -38.231 1.00 71.12 180 HIS A N 1
ATOM 1389 C CA . HIS A 1 180 ? 14.344 7.160 -38.839 1.00 71.12 180 HIS A CA 1
ATOM 1390 C C . HIS A 1 180 ? 15.087 8.128 -37.884 1.00 71.12 180 HIS A C 1
ATOM 1392 O O . HIS A 1 180 ? 15.046 9.340 -38.105 1.00 71.12 180 HIS A O 1
ATOM 1398 N N . CYS A 1 181 ? 15.750 7.639 -36.821 1.00 55.25 181 CYS A N 1
ATOM 1399 C CA . CYS A 1 181 ? 16.611 8.450 -35.934 1.00 55.25 181 CYS A CA 1
ATOM 1400 C C . CYS A 1 181 ? 18.068 7.980 -35.886 1.00 55.25 181 CYS A C 1
ATOM 1402 O O . CYS A 1 181 ? 18.308 6.755 -35.795 1.00 55.25 181 CYS A O 1
#

Secondary structure (DSSP, 8-state):
-HHHHHHHH----HHHHHHHHHHIIIIIHHHHHTS---HHHHHHHTS-GGGTS-S---HHHHHHHHHHHHHHHHHHHHHHHTTSS---HHHHHHHHHHHHHHHHHHHHHHHHHHHHHHGGGS-HHHHHHHHHHHHHTTTGGGTSPP-TTTT----HHHHHHHHHHHTTPPPTT--SS-TT-